Protein AF-A0A382KAV9-F1 (afdb_monomer_lite)

InterPro domains:
  IPR002744 MIP18 family-like [PF01883] (85-155)
  IPR034904 Fe-S cluster assembly domain superfamily [G3DSA:3.30.300.130] (78-156)
  IPR034904 Fe-S cluster assembly domain superfamily [SSF117916] (83-155)
  IPR052339 Iron-Sulfur Protein Maturation MIP18 [PTHR42831] (80-155)

Sequence (156 aa):
MYSDIDEQVIIERDCEATLIPFGNKITLKKGEEGHITQALGGSYTVMIRGNLARVEGKDADAIGKTPQTQPWLEEVEPNGRANEKSVWEAMKTCYDPEIPVNVVDLGLVYSCEISDEDSGGSLVKVKMTLTAPGCGMGDMIATEVKQKIEGIPGVS

Structure (mmCIF, N/CA/C/O backbone):
data_AF-A0A382KAV9-F1
#
_entry.id   AF-A0A382KAV9-F1
#
loop_
_atom_site.group_PDB
_atom_site.id
_atom_site.type_symbol
_atom_site.label_atom_id
_atom_site.label_alt_id
_atom_site.label_comp_id
_atom_site.label_asym_id
_atom_site.label_entity_id
_atom_site.label_seq_id
_atom_site.pdbx_PDB_ins_code
_atom_site.Cartn_x
_atom_site.Cartn_y
_atom_site.Cartn_z
_atom_site.occupancy
_atom_site.B_iso_or_equiv
_atom_site.auth_seq_id
_atom_site.auth_comp_id
_atom_site.auth_asym_id
_atom_site.auth_atom_id
_atom_site.pdbx_PDB_model_num
ATOM 1 N N . MET A 1 1 ? -17.192 -5.201 -7.299 1.00 39.94 1 MET A N 1
ATOM 2 C CA . MET A 1 1 ? -18.400 -4.876 -6.515 1.00 39.94 1 MET A CA 1
ATOM 3 C C . MET A 1 1 ? -17.885 -4.172 -5.277 1.00 39.94 1 MET A C 1
ATOM 5 O O . MET A 1 1 ? -17.287 -4.830 -4.438 1.00 39.94 1 MET A O 1
ATOM 9 N N . TYR A 1 2 ? -17.938 -2.842 -5.258 1.00 47.44 2 TYR A N 1
ATOM 10 C CA . TYR A 1 2 ? -17.529 -2.059 -4.095 1.00 47.44 2 TYR A CA 1
ATOM 11 C C . TYR A 1 2 ? -18.595 -2.271 -3.034 1.00 47.44 2 TYR A C 1
ATOM 13 O O . TYR A 1 2 ? -19.754 -1.936 -3.263 1.00 47.44 2 TYR A O 1
ATOM 21 N N . SER A 1 3 ? -18.238 -2.935 -1.945 1.00 48.16 3 SER A N 1
ATOM 22 C CA . SER A 1 3 ? -19.111 -3.010 -0.789 1.00 48.16 3 SER A CA 1
ATOM 23 C C . SER A 1 3 ? -18.536 -2.018 0.207 1.00 48.16 3 SER A C 1
ATOM 25 O O . SER A 1 3 ? -17.420 -2.222 0.682 1.00 48.16 3 SER A O 1
ATOM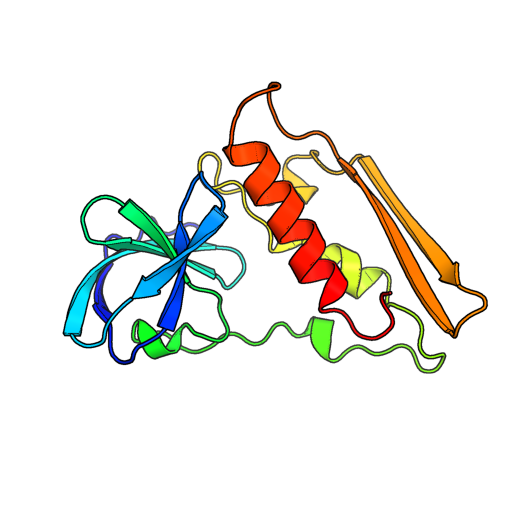 27 N N . ASP A 1 4 ? -19.271 -0.940 0.477 1.00 52.81 4 ASP A N 1
ATOM 28 C CA . ASP A 1 4 ? -19.145 -0.202 1.732 1.00 52.81 4 ASP A CA 1
ATOM 29 C C . ASP A 1 4 ? -19.540 -1.193 2.826 1.00 52.81 4 ASP A C 1
ATOM 31 O O . ASP A 1 4 ? -20.710 -1.401 3.145 1.00 52.81 4 ASP A O 1
ATOM 35 N N . ILE A 1 5 ? -18.553 -1.962 3.261 1.00 61.59 5 ILE A N 1
ATOM 36 C CA . ILE A 1 5 ? -18.685 -2.891 4.363 1.00 61.59 5 ILE A CA 1
ATOM 37 C C . ILE A 1 5 ? -18.463 -2.011 5.585 1.00 61.59 5 ILE A C 1
ATOM 39 O O . ILE A 1 5 ? -17.374 -1.479 5.724 1.00 61.59 5 ILE A O 1
ATOM 43 N N . ASP A 1 6 ? -19.485 -1.808 6.412 1.00 71.38 6 ASP A N 1
ATOM 44 C CA . ASP A 1 6 ? -19.301 -1.401 7.807 1.00 71.38 6 ASP A CA 1
ATOM 45 C C . ASP A 1 6 ? -19.402 -2.680 8.639 1.00 71.38 6 ASP A C 1
ATOM 47 O O . ASP A 1 6 ? -20.481 -3.100 9.061 1.00 71.38 6 ASP A O 1
ATOM 51 N N . GLU A 1 7 ? -18.278 -3.384 8.747 1.00 86.56 7 GLU A N 1
ATOM 52 C CA . GLU A 1 7 ? -18.190 -4.660 9.454 1.00 86.56 7 GLU A CA 1
ATOM 53 C C . GLU A 1 7 ? -17.346 -4.484 10.703 1.00 86.56 7 GLU A C 1
ATOM 55 O O . GLU A 1 7 ? -16.167 -4.130 10.635 1.00 86.56 7 GLU A O 1
ATOM 60 N N . GLN A 1 8 ? -17.960 -4.764 11.850 1.00 91.06 8 GLN A N 1
ATOM 61 C CA . GLN A 1 8 ? -17.254 -4.826 13.119 1.00 91.06 8 GLN A CA 1
ATOM 62 C C . GLN A 1 8 ? -16.189 -5.914 13.077 1.00 91.06 8 GLN A C 1
ATOM 64 O O . GLN A 1 8 ? -16.448 -7.046 12.667 1.00 91.06 8 GLN A O 1
ATOM 69 N N . VAL A 1 9 ? -15.003 -5.571 13.563 1.00 93.19 9 VAL A N 1
ATOM 70 C CA . VAL A 1 9 ? -13.875 -6.485 13.638 1.00 93.19 9 VAL A CA 1
ATOM 71 C C . VAL A 1 9 ? -13.174 -6.372 14.981 1.00 93.19 9 VAL A C 1
ATOM 73 O O . VAL A 1 9 ? -13.027 -5.285 15.541 1.00 93.19 9 VAL A O 1
ATOM 76 N N . ILE A 1 10 ? -12.723 -7.518 15.485 1.00 95.12 10 ILE A N 1
ATOM 77 C CA . ILE A 1 10 ? -11.831 -7.610 16.636 1.00 95.12 10 ILE A CA 1
ATOM 78 C C . ILE A 1 10 ? -10.473 -8.049 16.108 1.00 95.12 10 ILE A C 1
ATOM 80 O O . ILE A 1 10 ? -10.377 -9.047 15.396 1.00 95.12 10 ILE A O 1
ATOM 84 N N . ILE A 1 11 ? -9.423 -7.318 16.465 1.00 96.50 11 ILE A N 1
ATOM 85 C CA . ILE A 1 11 ? -8.061 -7.653 16.058 1.00 96.50 11 ILE A CA 1
ATOM 86 C C . ILE A 1 11 ? -7.647 -8.978 16.719 1.00 96.50 11 ILE A C 1
ATOM 88 O O . ILE A 1 11 ? -7.529 -9.069 17.942 1.00 96.50 11 ILE A O 1
ATOM 92 N N . GLU A 1 12 ? -7.422 -10.029 15.932 1.00 96.00 12 GLU A N 1
ATOM 93 C CA . GLU A 1 12 ? -7.164 -11.387 16.434 1.00 96.00 12 GLU A CA 1
ATOM 94 C C . GLU A 1 12 ? -5.714 -11.599 16.896 1.00 96.00 12 GLU A C 1
ATOM 96 O O . GLU A 1 12 ? -5.441 -12.399 17.805 1.00 96.00 12 GLU A O 1
ATOM 101 N N . ARG A 1 13 ? -4.778 -10.848 16.306 1.00 96.06 13 ARG A N 1
ATOM 102 C CA . ARG A 1 13 ? -3.353 -10.822 16.657 1.00 96.06 13 ARG A CA 1
ATOM 103 C C . ARG A 1 13 ? -2.764 -9.435 16.442 1.00 96.06 13 ARG A C 1
ATOM 105 O O . ARG A 1 13 ? -3.262 -8.676 15.622 1.00 96.06 13 ARG A O 1
ATOM 112 N N . ASP A 1 14 ? -1.662 -9.143 17.126 1.00 96.19 14 ASP A N 1
ATOM 113 C CA . ASP A 1 14 ? -0.898 -7.926 16.858 1.00 96.19 14 ASP A CA 1
ATOM 114 C C . ASP A 1 14 ? -0.488 -7.878 15.373 1.00 96.19 14 ASP A C 1
ATOM 116 O O . ASP A 1 14 ? 0.053 -8.852 14.832 1.00 96.19 14 ASP A O 1
ATOM 120 N N . CYS A 1 15 ? -0.744 -6.749 14.712 1.00 94.50 15 CYS A N 1
ATOM 121 C CA . CYS A 1 15 ? -0.364 -6.536 13.318 1.00 94.50 15 CYS A CA 1
ATOM 122 C C . CYS A 1 15 ? 0.081 -5.093 13.067 1.00 94.50 15 CYS A C 1
ATOM 124 O O . CYS A 1 15 ? -0.319 -4.157 13.767 1.00 94.50 15 CYS A O 1
ATOM 126 N N . GLU A 1 16 ? 0.943 -4.915 12.069 1.00 95.31 16 GLU A N 1
ATOM 127 C CA . GLU A 1 16 ? 1.313 -3.588 11.588 1.00 95.31 16 GLU A CA 1
ATOM 128 C C . GLU A 1 16 ? 0.213 -3.056 10.661 1.00 95.31 16 GLU A C 1
ATOM 130 O O . GLU A 1 16 ? -0.324 -3.787 9.831 1.00 95.31 16 GLU A O 1
ATOM 135 N N . ALA A 1 17 ? -0.110 -1.774 10.795 1.00 94.25 17 ALA A N 1
ATOM 136 C CA . ALA A 1 17 ? -0.999 -1.059 9.896 1.00 94.25 17 ALA A CA 1
ATOM 137 C C . ALA A 1 17 ? -0.412 0.313 9.548 1.00 94.25 17 ALA A C 1
ATOM 139 O O . ALA A 1 17 ? 0.420 0.860 10.274 1.00 94.25 17 ALA A O 1
ATOM 140 N N . THR A 1 18 ? -0.858 0.884 8.436 1.00 92.88 18 THR A N 1
ATOM 141 C CA . THR A 1 18 ? -0.431 2.204 7.960 1.00 92.88 18 THR A CA 1
ATOM 142 C C . THR A 1 18 ? -1.540 3.223 8.207 1.00 92.88 18 THR A C 1
ATOM 144 O O . THR A 1 18 ? -2.654 3.048 7.722 1.00 92.88 18 THR A O 1
ATOM 147 N N . LEU A 1 19 ? -1.267 4.301 8.942 1.00 92.12 19 LEU A N 1
ATOM 148 C CA . LEU A 1 19 ? -2.241 5.373 9.155 1.00 92.12 19 LEU A CA 1
ATOM 149 C C . LEU A 1 19 ? -2.544 6.126 7.856 1.00 92.12 19 LEU A C 1
ATOM 151 O O . LEU A 1 19 ? -1.635 6.555 7.149 1.00 92.12 19 LEU A O 1
ATOM 155 N N . ILE A 1 20 ? -3.825 6.367 7.598 1.00 88.25 20 ILE A N 1
ATOM 156 C CA . ILE A 1 20 ? -4.310 7.216 6.507 1.00 88.25 20 ILE A CA 1
ATOM 157 C C . ILE A 1 20 ? -4.672 8.593 7.098 1.00 88.25 20 ILE A C 1
ATOM 159 O O . ILE A 1 20 ? -5.324 8.634 8.144 1.00 88.25 20 ILE A O 1
ATOM 163 N N . PRO A 1 21 ? -4.278 9.728 6.484 1.00 85.00 21 PRO A N 1
ATOM 164 C CA . PRO A 1 21 ? -3.514 9.880 5.238 1.00 85.00 21 PRO A CA 1
ATOM 165 C C . PRO A 1 21 ? -1.988 9.935 5.434 1.00 85.00 21 PRO A C 1
ATOM 167 O O . PRO A 1 21 ? -1.257 10.099 4.470 1.00 85.00 21 PRO A O 1
ATOM 170 N N . PHE A 1 22 ? -1.488 9.860 6.669 1.00 82.94 22 PHE A N 1
ATOM 171 C CA . PHE A 1 22 ? -0.109 10.260 6.988 1.00 82.94 22 PHE A CA 1
ATOM 172 C C . PHE A 1 22 ? 0.982 9.238 6.629 1.00 82.94 22 PHE A C 1
ATOM 174 O O . PHE A 1 22 ? 2.158 9.580 6.667 1.00 82.94 22 PHE A O 1
ATOM 181 N N . GLY A 1 23 ? 0.635 7.980 6.354 1.00 83.62 23 GLY A N 1
ATOM 182 C CA . GLY A 1 23 ? 1.595 6.922 6.012 1.00 83.62 23 GLY A CA 1
ATOM 183 C C . GLY A 1 23 ? 2.389 6.346 7.196 1.00 83.62 23 GLY A C 1
ATOM 184 O O . GLY A 1 23 ? 3.166 5.409 7.021 1.00 83.62 23 GLY A O 1
ATOM 185 N N . ASN A 1 24 ? 2.200 6.863 8.413 1.00 87.62 24 ASN A N 1
ATOM 186 C CA . ASN A 1 24 ? 2.920 6.398 9.600 1.00 87.62 24 ASN A CA 1
ATOM 187 C C . ASN A 1 24 ? 2.513 4.968 9.981 1.00 87.62 24 ASN A C 1
ATOM 189 O O . ASN A 1 24 ? 1.324 4.647 10.031 1.00 87.62 24 ASN A O 1
ATOM 193 N N . LYS A 1 25 ? 3.493 4.126 10.322 1.00 92.12 25 LYS A N 1
ATOM 194 C CA . LYS A 1 25 ? 3.245 2.766 10.814 1.00 92.12 25 LYS A CA 1
ATOM 195 C C . LYS A 1 25 ? 2.742 2.785 12.254 1.00 92.12 25 LYS A C 1
ATOM 197 O O . LYS A 1 25 ? 3.307 3.464 13.109 1.00 92.12 25 LYS A O 1
ATOM 202 N N . ILE A 1 26 ? 1.698 2.011 12.520 1.00 94.31 26 ILE A N 1
ATOM 203 C CA . ILE A 1 26 ? 1.160 1.757 13.855 1.00 94.31 26 ILE A CA 1
ATOM 204 C C . ILE A 1 26 ? 1.006 0.258 14.083 1.00 94.31 26 ILE A C 1
ATOM 206 O O . ILE A 1 26 ? 0.937 -0.527 13.142 1.00 94.31 26 ILE A O 1
ATOM 210 N N . THR A 1 27 ? 0.914 -0.138 15.348 1.00 96.31 27 THR A N 1
ATOM 211 C CA . THR A 1 27 ? 0.570 -1.510 15.723 1.00 96.31 27 THR A CA 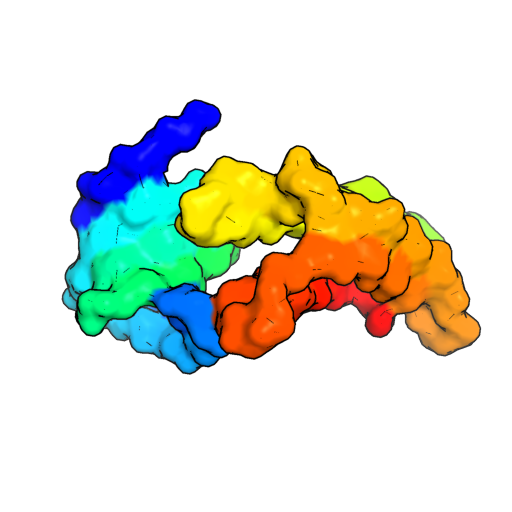1
ATOM 212 C C . THR A 1 27 ? -0.865 -1.553 16.224 1.00 96.31 27 THR A C 1
ATOM 214 O O . THR A 1 27 ? -1.189 -0.902 17.223 1.00 96.31 27 THR A O 1
ATOM 217 N N . LEU A 1 28 ? -1.700 -2.340 15.550 1.00 95.88 28 LEU A N 1
ATOM 218 C CA . LEU A 1 28 ? -3.007 -2.740 16.058 1.00 95.88 28 LEU A CA 1
ATOM 219 C C . LEU A 1 28 ? -2.786 -3.889 17.037 1.00 95.88 28 LEU A C 1
ATOM 221 O O . LEU A 1 28 ? -2.040 -4.823 16.737 1.00 95.88 28 LEU A O 1
ATOM 225 N N . LYS A 1 29 ? -3.355 -3.786 18.236 1.00 96.69 29 LYS A N 1
ATOM 226 C CA . LYS A 1 29 ? -3.168 -4.771 19.301 1.00 96.69 29 LYS A CA 1
ATOM 227 C C . LYS A 1 29 ? -4.279 -5.800 19.277 1.00 96.69 29 LYS A C 1
ATOM 229 O O . LYS A 1 29 ? -5.430 -5.483 19.000 1.00 96.69 29 LYS A O 1
ATOM 234 N N . LYS A 1 30 ? -3.936 -7.038 19.620 1.00 96.69 30 LYS A N 1
ATOM 235 C CA . LYS A 1 30 ? -4.929 -8.088 19.818 1.00 96.69 30 LYS A CA 1
ATOM 236 C C . LYS A 1 30 ? -6.009 -7.645 20.812 1.00 96.69 30 LYS A C 1
ATOM 238 O O . LYS A 1 30 ? -5.695 -7.152 21.895 1.00 96.69 30 LYS A O 1
ATOM 243 N N . GLY A 1 31 ? -7.265 -7.908 20.467 1.00 94.75 31 GLY A N 1
ATOM 244 C CA . GLY A 1 31 ? -8.442 -7.605 21.276 1.00 94.75 31 GLY A CA 1
ATOM 245 C C . GLY A 1 31 ? -8.984 -6.192 21.087 1.00 94.75 31 GLY A C 1
ATOM 246 O O . GLY A 1 31 ? -9.969 -5.847 21.728 1.00 94.75 31 GLY A O 1
ATOM 247 N N . GLU A 1 32 ? -8.368 -5.376 20.233 1.00 95.50 32 GLU A N 1
ATOM 248 C CA . GLU A 1 32 ? -8.938 -4.080 19.887 1.00 95.50 32 GLU A CA 1
ATOM 249 C C . GLU A 1 32 ? -10.131 -4.212 18.956 1.00 95.50 32 GLU A C 1
ATOM 251 O O . GLU A 1 32 ? -10.153 -5.066 18.073 1.00 95.50 32 GLU A O 1
ATOM 256 N N . GLU A 1 33 ? -11.102 -3.329 19.149 1.00 94.88 33 GLU A N 1
ATOM 257 C CA . GLU A 1 33 ? -12.312 -3.263 18.344 1.00 94.88 33 GLU A CA 1
ATOM 258 C C . GLU A 1 33 ? -12.185 -2.147 17.307 1.00 94.88 33 GLU A C 1
ATOM 260 O O . GLU A 1 33 ? -11.703 -1.043 17.589 1.00 94.88 33 GLU A O 1
ATOM 265 N N . GLY A 1 34 ? -12.633 -2.442 16.096 1.00 92.88 34 GLY A N 1
ATOM 266 C CA . GLY A 1 34 ? -12.691 -1.492 15.002 1.00 92.88 34 GLY A CA 1
ATOM 267 C C . GLY A 1 34 ? -13.775 -1.866 14.007 1.00 92.88 34 GLY A C 1
ATOM 268 O O . GLY A 1 34 ? -14.534 -2.815 14.197 1.00 92.88 34 GLY A O 1
ATOM 269 N N . HIS A 1 35 ? -13.831 -1.100 12.931 1.00 93.25 35 HIS A N 1
ATOM 270 C CA . HIS A 1 35 ? -14.748 -1.330 11.826 1.00 93.25 35 HIS A CA 1
ATOM 271 C C . HIS A 1 35 ? -13.947 -1.365 10.536 1.00 93.25 35 HIS A C 1
ATOM 273 O O . HIS A 1 35 ? -13.234 -0.410 10.234 1.00 93.25 35 HIS A O 1
ATOM 279 N N . ILE A 1 36 ? -14.035 -2.451 9.773 1.00 93.00 36 ILE A N 1
ATOM 280 C CA . ILE A 1 36 ? -13.565 -2.435 8.388 1.00 93.00 36 ILE A CA 1
ATOM 281 C C . ILE A 1 36 ? -14.499 -1.484 7.651 1.00 93.00 36 ILE A C 1
ATOM 283 O O . ILE A 1 36 ? -15.706 -1.647 7.767 1.00 93.00 36 ILE A O 1
ATOM 287 N N . THR A 1 37 ? -13.942 -0.499 6.949 1.00 89.88 37 THR A N 1
ATOM 288 C CA . THR A 1 37 ? -14.692 0.484 6.152 1.00 89.88 37 THR A CA 1
ATOM 289 C C . THR A 1 37 ? -14.495 0.277 4.655 1.00 89.88 37 THR A C 1
ATOM 291 O O . THR A 1 37 ? -15.333 0.681 3.854 1.00 89.88 37 THR A O 1
ATOM 294 N N . GLN A 1 38 ? -13.376 -0.335 4.252 1.00 88.56 38 GLN A N 1
ATOM 295 C CA . GLN A 1 38 ? -13.052 -0.611 2.853 1.00 88.56 38 GLN A CA 1
ATOM 296 C C . GLN A 1 38 ? -12.249 -1.911 2.733 1.00 88.56 38 GLN A C 1
ATOM 298 O O . GLN A 1 38 ? -11.419 -2.223 3.587 1.00 88.56 38 GLN A O 1
ATOM 303 N N . ALA A 1 39 ? -12.446 -2.627 1.627 1.00 89.31 39 ALA A N 1
ATOM 304 C CA . ALA A 1 39 ? -11.636 -3.772 1.216 1.00 89.31 39 ALA A CA 1
ATOM 305 C C . ALA A 1 39 ? -11.277 -3.612 -0.272 1.00 89.31 39 ALA A C 1
ATOM 307 O O . ALA A 1 39 ? -12.088 -3.913 -1.150 1.00 89.31 39 ALA A O 1
ATOM 308 N N . LEU A 1 40 ? -10.089 -3.072 -0.557 1.00 85.19 40 L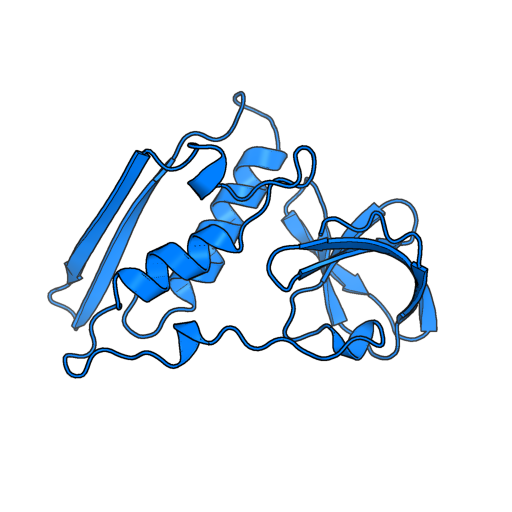EU A N 1
ATOM 309 C CA . LEU A 1 40 ? -9.659 -2.639 -1.892 1.00 85.19 40 LEU A CA 1
ATOM 310 C C . LEU A 1 40 ? -8.243 -3.134 -2.199 1.00 85.19 40 LEU A C 1
ATOM 312 O O . LEU A 1 40 ? -7.342 -3.016 -1.371 1.00 85.19 40 LEU A O 1
ATOM 316 N N . GLY A 1 41 ? -8.029 -3.681 -3.400 1.00 75.38 41 GLY A N 1
ATOM 317 C CA . GLY A 1 41 ? -6.685 -4.058 -3.866 1.00 75.38 41 GLY A CA 1
ATOM 318 C C . GLY A 1 41 ? -5.981 -5.116 -3.019 1.00 75.38 41 GLY A C 1
ATOM 319 O O . GLY A 1 41 ? -4.756 -5.130 -2.957 1.00 75.38 41 GLY A O 1
ATOM 320 N N . GLY A 1 42 ? -6.746 -5.955 -2.319 1.00 83.62 42 GLY A N 1
ATOM 321 C CA . GLY A 1 42 ? -6.209 -6.911 -1.356 1.00 83.62 42 GLY A CA 1
ATOM 322 C C . GLY A 1 42 ? -5.782 -6.284 -0.028 1.00 83.62 42 GLY A C 1
ATOM 323 O O . GLY A 1 42 ? -5.198 -6.983 0.778 1.00 83.62 42 GLY A O 1
ATOM 324 N N . SER A 1 43 ? -6.067 -5.008 0.232 1.00 88.94 43 SER A N 1
ATOM 325 C CA . SER A 1 43 ? -5.858 -4.348 1.527 1.00 88.94 43 SER A CA 1
ATOM 326 C C . SER A 1 43 ? -7.190 -3.970 2.176 1.00 88.94 43 SER A C 1
ATOM 328 O O . SER A 1 43 ? -8.226 -3.908 1.508 1.00 88.94 43 SER A O 1
ATOM 330 N N . TYR A 1 44 ? -7.164 -3.718 3.481 1.00 92.12 44 TYR A N 1
ATOM 331 C CA . TYR A 1 44 ? -8.349 -3.393 4.268 1.00 92.12 44 TYR A CA 1
ATOM 332 C C . TYR A 1 44 ? -8.141 -2.083 5.017 1.00 92.12 44 TYR A C 1
ATOM 334 O O . TYR A 1 44 ? -7.155 -1.933 5.735 1.00 92.12 44 TYR A O 1
ATOM 342 N N . THR A 1 45 ? -9.073 -1.144 4.888 1.00 92.44 45 THR A N 1
ATOM 343 C CA . THR A 1 45 ? -9.099 0.059 5.725 1.00 92.44 45 THR A CA 1
ATOM 344 C C . THR A 1 45 ? -9.941 -0.231 6.958 1.00 92.44 45 THR A C 1
ATOM 346 O O . THR A 1 45 ? -11.104 -0.613 6.839 1.00 92.44 45 THR A O 1
ATOM 349 N N . VAL A 1 46 ? -9.355 -0.048 8.138 1.00 93.94 46 VAL A N 1
ATOM 350 C CA . VAL A 1 46 ? -9.993 -0.257 9.438 1.00 93.94 46 VAL A CA 1
ATOM 351 C C . VAL A 1 46 ? -10.061 1.070 10.184 1.00 93.94 46 VAL A C 1
ATOM 353 O O . VAL A 1 46 ? -9.041 1.717 10.421 1.00 93.94 46 VAL A O 1
ATOM 356 N N . MET A 1 47 ? -11.263 1.477 10.580 1.00 93.88 47 MET A N 1
ATOM 357 C CA . MET A 1 47 ? -11.474 2.559 11.529 1.00 93.88 47 MET A CA 1
ATOM 358 C C . MET A 1 47 ? -11.277 2.034 12.952 1.00 93.88 47 MET A C 1
ATOM 360 O O . MET A 1 47 ? -12.052 1.211 13.436 1.00 93.88 47 MET A O 1
ATOM 364 N N . ILE A 1 48 ? -10.236 2.516 13.628 1.00 92.88 48 ILE A N 1
ATOM 365 C CA . ILE A 1 48 ? -9.836 2.061 14.961 1.00 92.88 48 ILE A CA 1
ATOM 366 C C . ILE A 1 48 ? -9.275 3.230 15.769 1.00 92.88 48 ILE A C 1
ATOM 368 O O . ILE A 1 48 ? -8.477 4.031 15.278 1.00 92.88 48 ILE A O 1
ATOM 372 N N . ARG A 1 49 ? -9.724 3.374 17.023 1.00 91.38 49 ARG A N 1
ATOM 373 C CA . ARG A 1 49 ? -9.371 4.513 17.900 1.00 91.38 49 ARG A CA 1
ATOM 374 C C . ARG A 1 49 ? -9.609 5.892 17.247 1.00 91.38 49 ARG A C 1
ATOM 376 O O . ARG A 1 49 ? -8.843 6.824 17.477 1.00 91.38 49 ARG A O 1
ATOM 383 N N . GLY A 1 50 ? -10.626 6.010 16.390 1.00 89.31 50 GLY A N 1
ATOM 384 C CA . GLY A 1 50 ? -10.928 7.241 15.646 1.00 89.31 50 GLY A CA 1
ATOM 385 C C . GLY A 1 50 ? -9.974 7.562 14.487 1.00 89.31 50 GLY A C 1
ATOM 386 O O . GLY A 1 50 ? -10.071 8.644 13.920 1.00 89.31 50 GLY A O 1
ATOM 387 N N . ASN A 1 51 ? -9.071 6.648 14.124 1.00 91.19 51 ASN A N 1
ATOM 388 C CA . ASN A 1 51 ? -8.168 6.790 12.985 1.00 91.19 51 ASN A CA 1
ATOM 389 C C . ASN A 1 51 ? -8.498 5.758 11.907 1.00 91.19 51 ASN A C 1
ATOM 391 O O . ASN A 1 51 ? -8.957 4.661 12.219 1.00 91.19 51 ASN A O 1
ATOM 395 N N . LEU A 1 52 ? -8.209 6.089 10.650 1.00 92.94 52 LEU A N 1
ATOM 396 C CA . LEU A 1 52 ? -8.199 5.119 9.559 1.00 92.94 52 LEU A CA 1
ATOM 397 C C . LEU A 1 52 ? -6.811 4.484 9.470 1.00 92.94 52 LEU A C 1
ATOM 399 O O . LEU A 1 52 ? -5.800 5.180 9.351 1.00 92.94 52 LEU A O 1
ATOM 403 N N . ALA A 1 53 ? -6.766 3.160 9.529 1.00 94.12 53 ALA A N 1
ATOM 404 C CA . ALA A 1 53 ? -5.550 2.373 9.444 1.00 94.12 53 ALA A CA 1
ATOM 405 C C . ALA A 1 53 ? -5.695 1.319 8.346 1.00 94.12 53 ALA A C 1
ATOM 407 O O . ALA A 1 53 ? -6.641 0.536 8.354 1.00 94.12 53 ALA A O 1
ATOM 408 N N . ARG A 1 54 ? -4.758 1.284 7.401 1.00 93.00 54 ARG A N 1
ATOM 409 C CA . ARG A 1 54 ? -4.706 0.261 6.359 1.00 93.00 54 ARG A CA 1
ATOM 410 C C . ARG A 1 54 ? -3.941 -0.965 6.839 1.00 93.00 54 ARG A C 1
ATOM 412 O O . ARG A 1 54 ? -2.774 -0.854 7.212 1.00 93.00 54 ARG A O 1
ATOM 419 N N . VAL A 1 55 ? -4.587 -2.121 6.771 1.00 93.75 55 VAL A N 1
ATOM 420 C CA . VAL A 1 55 ? -4.011 -3.452 6.980 1.00 93.75 55 VAL A CA 1
ATOM 421 C C . VAL A 1 55 ? -3.731 -4.076 5.613 1.00 93.75 55 VAL A C 1
ATOM 423 O O . VAL A 1 55 ? -4.602 -4.114 4.741 1.00 93.75 55 VAL A O 1
ATOM 426 N N . GLU A 1 56 ? -2.503 -4.543 5.405 1.00 91.25 56 GLU A N 1
ATOM 427 C CA . GLU A 1 56 ? -2.097 -5.184 4.150 1.00 91.25 56 GLU A CA 1
ATOM 428 C C . GLU A 1 56 ? -2.703 -6.592 4.023 1.00 91.25 56 GLU A C 1
ATOM 430 O O . GLU A 1 56 ? -2.944 -7.274 5.016 1.00 91.25 56 GLU A O 1
ATOM 435 N N . GLY A 1 57 ? -2.905 -7.069 2.792 1.00 89.31 57 GLY A N 1
ATOM 436 C CA . GLY A 1 57 ? -3.566 -8.356 2.528 1.00 89.31 57 GLY A CA 1
ATOM 437 C C . GLY A 1 57 ? -2.907 -9.574 3.145 1.00 89.31 57 GLY A C 1
ATOM 438 O O . GLY A 1 57 ? -3.597 -10.506 3.545 1.00 89.31 57 GLY A O 1
ATOM 439 N N . LYS A 1 58 ? -1.581 -9.551 3.280 1.00 88.75 58 LYS A N 1
ATOM 440 C CA . LYS A 1 58 ? -0.819 -10.605 3.962 1.00 88.75 58 LYS A CA 1
ATOM 441 C C . LYS A 1 58 ? -1.139 -10.707 5.460 1.00 88.75 58 LYS A C 1
ATOM 443 O O . LYS A 1 58 ? -0.918 -11.758 6.043 1.00 88.75 58 LYS A O 1
ATOM 448 N N . ASP A 1 59 ? -1.649 -9.627 6.053 1.00 92.25 59 ASP A N 1
ATOM 449 C CA . ASP A 1 59 ? -2.003 -9.510 7.469 1.00 92.25 59 ASP A CA 1
ATOM 450 C C . ASP A 1 59 ? -3.524 -9.540 7.694 1.00 92.25 59 ASP A C 1
ATOM 452 O O . ASP A 1 59 ? -4.005 -9.228 8.782 1.00 92.25 59 ASP A O 1
ATOM 456 N N . ALA A 1 60 ? -4.305 -9.925 6.679 1.00 91.69 60 ALA A N 1
ATOM 457 C CA . ALA A 1 60 ? -5.764 -9.940 6.756 1.00 91.69 60 ALA A CA 1
ATOM 458 C C . ALA A 1 60 ? -6.310 -10.930 7.802 1.00 91.69 60 ALA A C 1
ATOM 460 O O . ALA A 1 60 ? -7.405 -10.736 8.327 1.00 91.69 60 ALA A O 1
ATOM 461 N N . ASP A 1 61 ? -5.543 -11.959 8.164 1.00 93.00 61 ASP A N 1
ATOM 462 C CA . ASP A 1 61 ? -5.892 -12.863 9.263 1.00 93.00 61 ASP A CA 1
ATOM 463 C C . ASP A 1 61 ? -5.974 -12.132 10.610 1.00 93.00 61 ASP A C 1
ATOM 465 O O . ASP A 1 61 ? -6.775 -12.509 11.460 1.00 93.00 61 ASP A O 1
ATOM 469 N N . ALA A 1 62 ? -5.232 -11.033 10.795 1.00 94.62 62 ALA A N 1
ATOM 470 C CA . ALA A 1 62 ? -5.312 -10.225 12.010 1.00 94.62 62 ALA A CA 1
ATOM 471 C C . ALA A 1 62 ? -6.673 -9.541 12.201 1.00 94.62 62 ALA A C 1
ATOM 473 O O . ALA A 1 62 ? -6.990 -9.128 13.311 1.00 94.62 62 ALA A O 1
ATOM 474 N N . ILE A 1 63 ? -7.475 -9.441 11.142 1.00 93.31 63 ILE A N 1
ATOM 475 C CA . ILE A 1 63 ? -8.816 -8.846 11.134 1.00 93.31 63 ILE A CA 1
ATOM 476 C C . ILE A 1 63 ? -9.893 -9.885 10.771 1.00 93.31 63 ILE A C 1
ATOM 478 O O . ILE A 1 63 ? -10.956 -9.532 10.265 1.00 93.31 63 ILE A O 1
ATOM 482 N N . GLY A 1 64 ? -9.615 -11.180 10.967 1.00 89.50 64 GLY A N 1
ATOM 483 C CA . GLY A 1 64 ? -10.576 -12.259 10.706 1.00 89.50 64 GLY A CA 1
ATOM 484 C C . GLY A 1 64 ? -10.887 -12.486 9.219 1.00 89.50 64 GLY A C 1
ATOM 485 O O . GLY A 1 64 ? -11.894 -13.108 8.874 1.00 89.50 64 GLY A O 1
ATOM 486 N N . LYS A 1 65 ? -10.048 -11.974 8.312 1.00 91.38 65 LYS A N 1
ATOM 487 C CA . LYS A 1 65 ? -10.174 -12.158 6.862 1.00 91.38 65 LYS A CA 1
ATOM 488 C C . LYS A 1 65 ? -9.151 -13.166 6.353 1.00 91.38 65 LYS A C 1
ATOM 490 O O . LYS A 1 65 ? -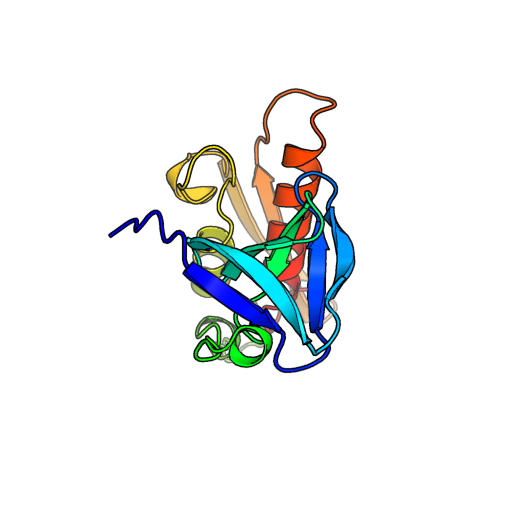8.168 -13.487 7.009 1.00 91.38 65 LYS A O 1
ATOM 495 N N . THR A 1 66 ? -9.379 -13.690 5.154 1.00 87.50 66 THR A N 1
ATOM 496 C CA . THR A 1 66 ? -8.408 -14.583 4.516 1.00 87.50 66 THR A CA 1
ATOM 497 C C . THR A 1 66 ? -7.233 -13.762 3.984 1.00 87.50 66 THR A C 1
ATOM 499 O O . THR A 1 66 ? -7.477 -12.833 3.204 1.00 87.50 66 THR A O 1
ATOM 502 N N . PRO A 1 67 ? -5.980 -14.091 4.356 1.00 84.88 67 PRO A N 1
ATOM 503 C CA . PRO A 1 67 ? -4.809 -13.465 3.769 1.00 84.88 67 PRO A CA 1
ATOM 504 C C . PRO A 1 67 ? -4.840 -13.559 2.249 1.00 84.88 67 PRO A C 1
ATOM 506 O O . PRO A 1 67 ? -5.054 -14.635 1.689 1.00 84.88 67 PRO A O 1
ATOM 509 N N . GLN A 1 68 ? -4.630 -12.429 1.586 1.00 75.94 68 GLN A N 1
ATOM 510 C CA . GLN A 1 68 ? -4.447 -12.395 0.143 1.00 75.94 68 GLN A CA 1
ATOM 511 C C . GLN A 1 68 ? -2.962 -12.257 -0.153 1.00 75.94 68 GLN A C 1
ATOM 513 O O . GLN A 1 68 ? -2.327 -11.267 0.216 1.00 75.94 68 GLN A O 1
ATOM 518 N N . THR A 1 69 ? -2.407 -13.269 -0.812 1.00 69.69 69 THR A N 1
ATOM 519 C CA . THR A 1 69 ? -1.088 -13.180 -1.427 1.00 69.69 69 THR A CA 1
ATOM 520 C C . THR A 1 69 ? -1.228 -12.536 -2.798 1.00 69.69 69 THR A C 1
ATOM 522 O O . THR A 1 69 ? -2.216 -12.727 -3.506 1.00 69.69 69 THR A O 1
ATOM 525 N N . GLN A 1 70 ? -0.249 -11.713 -3.146 1.00 69.50 70 GLN A N 1
ATOM 526 C CA . GLN A 1 70 ? -0.213 -10.996 -4.409 1.00 69.50 70 GLN A CA 1
ATOM 527 C C . GLN A 1 70 ? 0.448 -11.897 -5.467 1.00 69.50 70 GLN A C 1
ATOM 529 O O . GLN A 1 70 ? 1.656 -12.114 -5.380 1.00 69.50 70 GLN A O 1
ATOM 534 N N . PRO A 1 71 ? -0.294 -12.446 -6.447 1.00 63.34 71 PRO A N 1
ATOM 535 C CA . PRO A 1 71 ? 0.234 -13.451 -7.376 1.00 63.34 71 PRO A CA 1
ATOM 536 C C . PRO A 1 71 ? 1.396 -12.949 -8.249 1.00 63.34 71 PRO A C 1
ATOM 538 O O . PRO A 1 71 ? 2.242 -13.735 -8.660 1.00 63.34 71 PRO A O 1
ATOM 541 N N . TRP A 1 72 ? 1.496 -11.638 -8.488 1.00 69.06 72 TRP A N 1
ATOM 542 C CA . TRP A 1 72 ? 2.595 -11.038 -9.256 1.00 69.06 72 TRP A CA 1
ATOM 543 C C . TRP A 1 72 ? 3.947 -11.029 -8.526 1.00 69.06 72 TRP A C 1
ATOM 545 O O . TRP A 1 72 ? 4.966 -10.752 -9.154 1.00 69.06 72 TRP A O 1
ATOM 555 N N . LEU A 1 73 ? 3.981 -11.346 -7.226 1.00 65.12 73 LEU A N 1
ATOM 556 C CA . LEU A 1 73 ? 5.228 -11.515 -6.470 1.00 65.12 73 LEU A CA 1
ATOM 557 C C . LEU A 1 73 ? 5.917 -12.861 -6.751 1.00 65.12 73 LEU A C 1
ATOM 559 O O . LEU A 1 73 ? 7.065 -13.047 -6.358 1.00 65.12 73 LEU A O 1
ATOM 563 N N . GLU A 1 74 ? 5.236 -13.797 -7.418 1.00 64.81 74 GLU A N 1
ATOM 564 C CA . GLU A 1 74 ? 5.774 -15.124 -7.755 1.00 64.81 74 GLU A CA 1
ATOM 565 C C . GLU A 1 74 ? 6.187 -15.240 -9.236 1.00 64.81 74 GLU A C 1
ATOM 567 O O . GLU A 1 74 ? 6.928 -16.152 -9.606 1.00 64.81 74 GLU A O 1
ATOM 572 N N . GLU A 1 75 ? 5.752 -14.304 -10.090 1.00 66.94 75 GLU A N 1
ATOM 573 C CA . GLU A 1 75 ? 6.128 -14.240 -11.508 1.00 66.94 75 GLU A CA 1
ATOM 574 C C . GLU A 1 75 ? 7.527 -13.609 -11.658 1.00 66.94 75 GLU A C 1
ATOM 576 O O . GLU A 1 75 ? 7.672 -12.394 -11.794 1.00 66.94 75 GLU A O 1
ATOM 581 N N . VAL A 1 76 ? 8.568 -14.449 -11.621 1.00 65.50 76 VAL A N 1
ATOM 582 C CA . VAL A 1 76 ? 9.963 -14.047 -11.874 1.00 65.50 76 VAL A CA 1
ATOM 583 C C . VAL A 1 76 ? 10.322 -14.329 -13.329 1.00 65.50 76 VAL A C 1
ATOM 585 O O . VAL A 1 76 ? 10.196 -15.467 -13.790 1.00 65.50 76 VAL A O 1
ATOM 588 N N . GLU A 1 77 ? 10.817 -13.324 -14.053 1.00 69.25 77 GLU A N 1
ATOM 589 C CA . GLU A 1 77 ? 11.362 -13.576 -15.385 1.00 69.25 77 GLU A CA 1
ATOM 590 C C . GLU A 1 77 ? 12.628 -14.450 -15.290 1.00 69.25 77 GLU A C 1
ATOM 592 O O . GLU A 1 77 ? 13.479 -14.220 -14.423 1.00 69.25 77 GLU A O 1
ATOM 597 N N . PRO A 1 78 ? 12.833 -15.421 -16.202 1.00 64.94 78 PRO A N 1
ATOM 598 C CA . PRO A 1 78 ? 13.975 -16.345 -16.152 1.00 64.94 78 PRO A CA 1
ATOM 599 C C . PRO A 1 78 ? 15.347 -15.656 -16.190 1.00 64.94 78 PRO A C 1
ATOM 601 O O . PRO A 1 78 ? 16.362 -16.251 -15.837 1.00 64.94 78 PRO A O 1
ATOM 604 N N . ASN A 1 79 ? 15.382 -14.413 -16.665 1.00 71.00 79 ASN A N 1
ATOM 605 C CA . ASN A 1 79 ? 16.571 -13.577 -16.792 1.00 71.00 79 ASN A CA 1
ATOM 606 C C . ASN A 1 79 ? 16.851 -12.721 -15.539 1.00 71.00 79 ASN A C 1
ATOM 608 O O . ASN A 1 79 ? 17.765 -11.899 -15.577 1.00 71.00 79 ASN A O 1
ATOM 612 N N . GLY A 1 80 ? 16.083 -12.900 -14.456 1.00 70.50 80 GLY A N 1
ATOM 613 C CA . GLY A 1 80 ? 16.233 -12.157 -13.202 1.00 70.50 80 GLY A CA 1
ATOM 614 C C . GLY A 1 80 ? 15.755 -10.704 -13.265 1.00 70.50 80 GLY A C 1
ATOM 615 O O . GLY A 1 80 ? 16.065 -9.934 -12.359 1.00 70.50 80 GLY A O 1
ATOM 616 N N . ARG A 1 81 ? 15.034 -10.321 -14.325 1.00 78.44 81 ARG A N 1
ATOM 617 C CA . ARG A 1 81 ? 14.476 -8.975 -14.499 1.00 78.44 81 ARG A CA 1
ATOM 618 C C . ARG A 1 81 ? 13.099 -8.860 -13.862 1.00 78.44 81 ARG A C 1
ATOM 620 O O . ARG A 1 81 ? 12.378 -9.849 -13.728 1.00 78.44 81 ARG A O 1
ATOM 627 N N . ALA A 1 82 ? 12.720 -7.630 -13.540 1.00 82.50 82 ALA A N 1
ATOM 628 C CA . ALA A 1 82 ? 11.354 -7.333 -13.145 1.00 82.50 82 ALA A CA 1
ATOM 629 C C . ALA A 1 82 ? 10.398 -7.593 -14.317 1.00 82.50 82 ALA A C 1
ATOM 631 O O . ALA A 1 82 ? 10.599 -7.097 -15.429 1.00 82.50 82 ALA A O 1
ATOM 632 N N . ASN A 1 83 ? 9.337 -8.358 -14.067 1.00 85.75 83 ASN A N 1
ATOM 633 C CA . ASN A 1 83 ? 8.278 -8.548 -15.047 1.00 85.75 83 ASN A CA 1
ATOM 634 C C . ASN A 1 83 ? 7.427 -7.266 -15.136 1.00 85.75 83 ASN A C 1
ATOM 636 O O . ASN A 1 83 ? 6.843 -6.823 -14.145 1.00 85.75 83 ASN A O 1
ATOM 640 N N . GLU A 1 84 ? 7.324 -6.677 -16.330 1.00 86.12 84 GLU A N 1
ATOM 641 C CA . GLU A 1 84 ? 6.565 -5.438 -16.542 1.00 86.12 84 GLU A CA 1
ATOM 642 C C . GLU A 1 84 ? 5.086 -5.576 -16.156 1.00 86.12 84 GLU A C 1
ATOM 644 O O . GLU A 1 84 ? 4.519 -4.694 -15.510 1.00 86.12 84 GLU A O 1
ATOM 649 N N . LYS A 1 85 ? 4.459 -6.704 -16.495 1.00 86.75 85 LYS A N 1
ATOM 650 C CA . LYS A 1 85 ? 3.073 -6.991 -16.121 1.00 86.75 85 LYS A CA 1
ATOM 651 C C . LYS A 1 85 ? 2.930 -7.036 -14.599 1.00 86.75 85 LYS A C 1
ATOM 653 O O . LYS A 1 85 ? 1.976 -6.461 -14.085 1.00 86.75 85 LYS A O 1
ATOM 658 N N . SER A 1 86 ? 3.885 -7.630 -13.881 1.00 87.19 86 SER A N 1
ATOM 659 C CA . SER A 1 86 ? 3.889 -7.631 -12.412 1.00 87.19 86 SER A CA 1
ATOM 660 C C . SER A 1 86 ? 3.952 -6.220 -11.829 1.00 87.19 86 SER A C 1
ATOM 662 O O . SER A 1 86 ? 3.234 -5.923 -10.877 1.00 87.19 86 SER A O 1
ATOM 664 N N . VAL A 1 87 ? 4.748 -5.327 -12.428 1.00 88.81 87 VAL A N 1
ATOM 665 C CA . VAL A 1 87 ? 4.837 -3.915 -12.018 1.00 88.81 87 VAL A CA 1
ATOM 666 C C . VAL A 1 87 ? 3.496 -3.201 -12.202 1.00 88.81 87 VAL A C 1
ATOM 668 O O . VAL A 1 87 ? 3.018 -2.531 -11.284 1.00 88.81 87 VAL A O 1
ATOM 671 N N . TRP A 1 88 ? 2.839 -3.380 -13.350 1.00 89.88 88 TRP A N 1
ATOM 672 C CA . TRP A 1 88 ? 1.519 -2.792 -13.597 1.00 89.88 88 TRP A CA 1
ATOM 673 C C . TRP A 1 88 ? 0.429 -3.351 -12.681 1.00 89.88 88 TRP A C 1
ATOM 675 O O . TRP A 1 88 ? -0.378 -2.580 -12.158 1.00 89.88 88 TRP A O 1
ATOM 685 N N . GLU A 1 89 ? 0.396 -4.665 -12.459 1.00 88.69 89 GLU A N 1
ATOM 686 C CA . GLU A 1 89 ? -0.581 -5.290 -11.562 1.00 88.69 89 GLU A CA 1
ATOM 687 C C . GLU A 1 89 ? -0.366 -4.853 -10.106 1.00 88.69 89 GLU A C 1
ATOM 689 O O . GLU A 1 89 ? -1.337 -4.532 -9.419 1.00 88.69 89 GLU A O 1
ATOM 694 N N . ALA A 1 90 ? 0.888 -4.709 -9.662 1.00 88.94 90 ALA A N 1
ATOM 695 C CA . ALA A 1 90 ? 1.196 -4.139 -8.354 1.00 88.94 90 ALA A CA 1
ATOM 696 C C . ALA A 1 90 ? 0.644 -2.712 -8.214 1.00 88.94 90 ALA A C 1
ATOM 698 O O . ALA A 1 90 ? -0.044 -2.419 -7.234 1.00 88.94 90 ALA A O 1
ATOM 699 N N . MET A 1 91 ? 0.858 -1.842 -9.209 1.00 90.44 91 MET A N 1
ATOM 700 C CA . MET A 1 91 ? 0.318 -0.475 -9.193 1.00 90.44 91 MET A CA 1
ATOM 701 C C . MET A 1 91 ? -1.215 -0.440 -9.174 1.00 90.44 91 MET A C 1
ATOM 703 O O . MET A 1 91 ? -1.792 0.392 -8.477 1.00 90.44 91 MET A O 1
ATOM 707 N N . LYS A 1 92 ? -1.900 -1.363 -9.861 1.00 89.25 92 LYS A N 1
ATOM 708 C CA . LYS A 1 92 ? -3.374 -1.475 -9.822 1.00 89.25 92 LYS A CA 1
ATOM 709 C C . LYS A 1 92 ? -3.927 -1.864 -8.451 1.00 89.25 92 LYS A C 1
ATOM 711 O O . LYS A 1 92 ? -5.132 -1.763 -8.224 1.00 89.25 92 LYS A O 1
ATOM 716 N N . THR A 1 93 ? -3.076 -2.306 -7.529 1.00 87.38 93 THR A N 1
ATOM 717 C CA . THR A 1 93 ? -3.489 -2.547 -6.143 1.00 87.38 93 THR A CA 1
ATOM 718 C C . THR A 1 93 ? -3.364 -1.339 -5.235 1.00 87.38 93 THR A C 1
ATOM 720 O O . THR A 1 93 ? -3.808 -1.414 -4.092 1.00 87.38 93 THR A O 1
ATOM 723 N N . CYS A 1 94 ? -2.758 -0.247 -5.699 1.00 88.19 94 CYS A N 1
ATOM 724 C CA . CYS A 1 94 ? -2.743 1.016 -4.977 1.00 88.19 94 CYS A CA 1
ATOM 725 C C . CYS A 1 94 ? -4.036 1.760 -5.302 1.00 88.19 94 CYS A C 1
ATOM 727 O O . CYS A 1 94 ? -4.266 2.135 -6.453 1.00 88.19 94 CYS A O 1
ATOM 729 N N . TYR A 1 95 ? -4.882 1.943 -4.294 1.00 85.62 95 TYR A N 1
ATOM 730 C CA . TYR A 1 95 ? -6.150 2.662 -4.412 1.00 85.62 95 TYR A CA 1
ATOM 731 C C . TYR A 1 95 ? -6.027 4.030 -3.774 1.00 85.62 95 TYR A C 1
ATOM 733 O O . TYR A 1 95 ? -5.223 4.205 -2.863 1.00 85.62 95 TYR A O 1
ATOM 741 N N . ASP A 1 96 ? -6.835 4.974 -4.243 1.00 84.56 96 ASP A N 1
ATOM 742 C CA . ASP A 1 96 ? -7.062 6.224 -3.535 1.00 84.56 96 ASP A CA 1
ATOM 743 C C . ASP A 1 96 ? -8.157 6.002 -2.456 1.00 84.56 96 ASP A C 1
ATOM 745 O O . ASP A 1 96 ? -9.243 5.494 -2.744 1.00 84.56 96 ASP A O 1
ATOM 749 N N . PRO A 1 97 ? -7.867 6.263 -1.171 1.00 75.00 97 PRO A N 1
ATOM 750 C CA . PRO A 1 97 ? -8.850 6.131 -0.095 1.00 75.00 97 PRO A CA 1
ATOM 751 C C . PRO A 1 97 ? -10.042 7.088 -0.151 1.00 75.00 97 PRO A C 1
ATOM 753 O O . PRO A 1 97 ? -11.072 6.759 0.438 1.00 75.00 97 PRO A O 1
ATOM 756 N N . GLU A 1 98 ? -9.929 8.243 -0.815 1.00 79.69 98 GLU A N 1
ATOM 757 C CA . GLU A 1 98 ? -11.051 9.170 -1.014 1.00 79.69 98 GLU A CA 1
ATOM 758 C C . GLU A 1 98 ? -11.884 8.778 -2.238 1.00 79.69 98 GLU A C 1
ATOM 760 O O . GLU A 1 98 ? -13.114 8.854 -2.213 1.00 79.69 98 GLU A O 1
ATOM 765 N N . ILE A 1 99 ? -11.221 8.330 -3.305 1.00 80.31 99 ILE A N 1
ATOM 766 C CA . ILE A 1 99 ? -11.857 7.885 -4.543 1.00 80.31 99 ILE A CA 1
ATOM 767 C C . ILE A 1 99 ? -11.510 6.409 -4.742 1.00 80.31 99 ILE A C 1
ATOM 769 O O . ILE A 1 99 ? -10.391 6.142 -5.158 1.00 80.31 99 ILE A O 1
ATOM 773 N N . PRO A 1 100 ? -12.430 5.445 -4.526 1.00 76.44 100 PRO A N 1
ATOM 774 C CA . PRO A 1 100 ? -12.141 4.003 -4.480 1.00 76.44 100 PRO A CA 1
ATOM 775 C C . PRO A 1 100 ? -11.813 3.389 -5.859 1.00 76.44 100 PRO A C 1
ATOM 777 O O . PRO A 1 100 ? -12.388 2.398 -6.301 1.00 76.44 100 PRO A O 1
ATOM 780 N N . VAL A 1 101 ? -10.863 3.971 -6.572 1.00 84.81 101 VAL A N 1
ATOM 781 C CA . VAL A 1 101 ? -10.355 3.597 -7.884 1.00 84.81 101 VAL A CA 1
ATOM 782 C C . VAL A 1 101 ? -8.834 3.522 -7.755 1.00 84.81 101 VAL A C 1
ATOM 784 O O . VAL A 1 101 ? -8.225 4.238 -6.958 1.00 84.81 101 VAL A O 1
ATOM 787 N N . ASN A 1 102 ? -8.209 2.602 -8.485 1.00 88.44 102 ASN A N 1
ATOM 788 C CA . ASN A 1 102 ? -6.760 2.446 -8.418 1.00 88.44 102 ASN A CA 1
ATOM 789 C C . ASN A 1 102 ? -6.027 3.569 -9.160 1.00 88.44 102 ASN A C 1
ATOM 791 O O . ASN A 1 102 ? -6.568 4.178 -10.081 1.00 88.44 102 ASN A O 1
ATOM 795 N N . VAL A 1 103 ? -4.774 3.820 -8.780 1.00 88.75 103 VAL A N 1
ATOM 796 C CA . VAL A 1 103 ? -3.956 4.918 -9.328 1.00 88.75 103 VAL A CA 1
ATOM 797 C C . VAL A 1 103 ? -3.731 4.820 -10.841 1.00 88.75 103 VAL A C 1
ATOM 799 O O . VAL A 1 103 ? -3.523 5.843 -11.497 1.00 88.75 103 VAL A O 1
ATOM 802 N N . VAL A 1 104 ? -3.776 3.608 -11.403 1.00 89.75 104 VAL A N 1
ATOM 803 C CA . VAL A 1 104 ? -3.626 3.369 -12.845 1.00 89.75 104 VAL A CA 1
ATOM 804 C C . VAL A 1 104 ? -4.907 3.770 -13.575 1.00 89.75 104 VAL A C 1
ATOM 806 O O . VAL A 1 104 ? -4.854 4.586 -14.492 1.00 89.75 104 VAL A O 1
ATOM 809 N N . ASP A 1 105 ? -6.058 3.274 -13.126 1.00 88.81 105 ASP A N 1
ATOM 810 C CA . ASP A 1 105 ? -7.367 3.548 -13.727 1.00 88.81 105 ASP A CA 1
ATOM 811 C C . ASP A 1 105 ? -7.836 4.992 -13.485 1.00 88.81 105 ASP A C 1
ATOM 813 O O . ASP A 1 105 ? -8.560 5.554 -14.306 1.00 88.81 105 ASP A O 1
ATOM 817 N N . LEU A 1 106 ? -7.381 5.631 -12.401 1.00 86.75 106 LEU A N 1
ATOM 818 C CA . LEU A 1 106 ? -7.544 7.072 -12.178 1.00 86.75 106 LEU A CA 1
ATOM 819 C C . LEU A 1 106 ? -6.733 7.926 -13.164 1.00 86.75 106 LEU A C 1
ATOM 821 O O . LEU A 1 106 ? -6.950 9.135 -13.243 1.00 86.75 106 LEU A O 1
ATOM 825 N N . GLY A 1 107 ? -5.790 7.332 -13.902 1.00 86.31 107 GLY A N 1
ATOM 826 C CA . GLY A 1 107 ? -4.912 8.053 -14.820 1.00 86.31 107 GLY A CA 1
ATOM 827 C C . GLY A 1 107 ? -3.836 8.882 -14.117 1.00 86.31 107 GLY A C 1
ATOM 828 O O . GLY A 1 107 ? -3.317 9.831 -14.706 1.00 86.31 107 GLY A O 1
ATOM 829 N N . LEU A 1 108 ? -3.491 8.550 -12.867 1.00 86.56 108 LEU A N 1
ATOM 830 C CA . LEU A 1 108 ? -2.430 9.238 -12.124 1.00 86.56 108 LEU A CA 1
ATOM 831 C C . LEU A 1 108 ? -1.038 8.813 -12.604 1.00 86.56 108 LEU A C 1
ATOM 833 O O . LEU A 1 108 ? -0.087 9.581 -12.468 1.00 86.56 108 LEU A O 1
ATOM 837 N N . VAL A 1 109 ? -0.910 7.614 -13.179 1.00 90.19 109 VAL A N 1
ATOM 838 C CA . VAL A 1 109 ? 0.335 7.081 -13.753 1.00 90.19 109 VAL A CA 1
ATOM 839 C C . VAL A 1 109 ? 0.468 7.510 -15.219 1.00 90.19 109 VAL A C 1
ATOM 841 O O . VAL A 1 109 ? -0.352 7.141 -16.053 1.00 90.19 109 VAL A O 1
ATOM 844 N N . TYR A 1 110 ? 1.522 8.260 -15.550 1.00 87.56 110 TYR A N 1
ATOM 845 C CA . TYR A 1 110 ? 1.810 8.719 -16.917 1.00 87.56 110 TYR A CA 1
ATOM 846 C C . TYR A 1 110 ? 2.763 7.810 -17.682 1.00 87.56 110 TYR A C 1
ATOM 848 O O . TYR A 1 110 ? 2.607 7.632 -18.888 1.00 87.56 110 TYR A O 1
ATOM 856 N N . SER A 1 111 ? 3.785 7.285 -17.009 1.00 88.12 111 SER A N 1
ATOM 857 C CA . SER A 1 111 ? 4.732 6.354 -17.616 1.00 88.12 111 SER A CA 1
ATOM 858 C C . SER A 1 111 ? 5.318 5.415 -16.572 1.00 88.12 111 SER A C 1
ATOM 860 O O . SER A 1 111 ? 5.473 5.777 -15.404 1.00 88.12 111 SER A O 1
ATOM 862 N N . CYS A 1 112 ? 5.643 4.209 -17.022 1.00 89.81 112 CYS A N 1
ATOM 863 C CA . CYS A 1 112 ? 6.410 3.219 -16.288 1.00 89.81 112 CYS A CA 1
ATOM 864 C C . CYS A 1 112 ? 7.520 2.741 -17.226 1.00 89.81 112 CYS A C 1
ATOM 866 O O . CYS A 1 112 ? 7.236 2.160 -18.270 1.00 89.81 112 CYS A O 1
ATOM 868 N N . GLU A 1 113 ? 8.767 3.048 -16.890 1.00 89.94 113 GLU A N 1
ATOM 869 C CA . GLU A 1 113 ? 9.947 2.666 -17.663 1.00 89.94 113 GLU A CA 1
ATOM 870 C C . GLU A 1 113 ? 10.766 1.674 -16.843 1.00 89.94 113 GLU A C 1
ATOM 872 O O . GLU A 1 113 ? 11.142 1.970 -15.709 1.00 89.94 113 GLU A O 1
ATOM 877 N N . ILE A 1 114 ? 11.043 0.506 -17.417 1.00 88.06 114 ILE A N 1
ATOM 878 C CA . ILE A 1 114 ? 11.865 -0.528 -16.788 1.00 88.06 114 ILE A CA 1
ATOM 879 C C . ILE A 1 114 ? 13.179 -0.599 -17.554 1.00 88.06 114 ILE A C 1
ATOM 881 O O . ILE A 1 114 ? 13.192 -0.842 -18.761 1.00 88.06 114 ILE A O 1
ATOM 885 N N . SER A 1 115 ? 14.281 -0.351 -16.855 1.00 88.06 115 SER A N 1
ATOM 886 C CA . SER A 1 115 ? 15.630 -0.405 -17.415 1.00 88.06 115 SER A CA 1
ATOM 887 C C . SER A 1 115 ? 16.492 -1.389 -16.644 1.00 88.06 115 SER A C 1
ATOM 889 O O . SER A 1 115 ? 16.421 -1.442 -15.421 1.00 88.06 115 SER A O 1
ATOM 891 N N . ASP A 1 116 ? 17.329 -2.135 -17.356 1.00 83.31 116 ASP A N 1
ATOM 892 C CA . ASP A 1 116 ? 18.292 -3.042 -16.736 1.00 83.31 116 ASP A CA 1
ATOM 893 C C . ASP A 1 116 ? 19.374 -2.247 -15.991 1.00 83.31 116 ASP A C 1
ATOM 895 O O . ASP A 1 116 ? 19.860 -1.235 -16.504 1.00 83.31 116 ASP A O 1
ATOM 899 N N . GLU A 1 117 ? 19.777 -2.718 -14.811 1.00 80.00 117 GLU A N 1
ATOM 900 C CA . GLU A 1 117 ? 20.954 -2.192 -14.115 1.00 80.00 117 GLU A CA 1
ATOM 901 C C . GLU A 1 117 ? 22.171 -3.100 -14.309 1.00 80.00 117 GLU A C 1
ATOM 903 O O . GLU A 1 117 ? 22.079 -4.328 -14.233 1.00 80.00 117 GLU A O 1
ATOM 908 N N . ASP A 1 118 ? 23.344 -2.487 -14.497 1.00 70.62 118 ASP A N 1
ATOM 909 C CA . ASP A 1 118 ? 24.624 -3.191 -14.682 1.00 70.62 118 ASP A CA 1
ATOM 910 C C . ASP A 1 118 ? 24.993 -4.093 -13.485 1.00 70.62 118 ASP A C 1
ATOM 912 O O . ASP A 1 118 ? 25.743 -5.059 -13.629 1.00 70.62 118 ASP A O 1
ATOM 916 N N . SER A 1 119 ? 24.448 -3.794 -12.302 1.00 67.81 119 SER A N 1
ATOM 917 C CA . SER A 1 119 ? 24.663 -4.531 -11.048 1.00 67.81 119 SER A CA 1
ATOM 918 C C . SER A 1 119 ? 23.812 -5.805 -10.918 1.00 67.81 119 SER A C 1
ATOM 920 O O . SER A 1 119 ? 23.965 -6.538 -9.941 1.00 67.81 119 SER A O 1
ATOM 922 N N . GLY A 1 120 ? 22.940 -6.080 -11.896 1.00 69.81 120 GLY A N 1
ATOM 923 C CA . GLY A 1 120 ? 21.905 -7.111 -11.828 1.00 69.81 120 GLY A CA 1
ATOM 924 C C . GLY A 1 120 ? 20.622 -6.575 -11.187 1.00 69.81 120 GLY A C 1
ATOM 925 O O . GLY A 1 120 ? 20.670 -5.974 -10.119 1.00 69.81 120 GLY A O 1
ATOM 926 N N . GLY A 1 121 ? 19.483 -6.797 -11.848 1.00 78.25 121 GLY A N 1
ATOM 927 C CA . GLY A 1 121 ? 18.178 -6.247 -11.464 1.00 78.25 121 GLY A CA 1
ATOM 928 C C . GLY A 1 121 ? 17.614 -5.275 -12.503 1.00 78.25 121 GLY A C 1
ATOM 929 O O . GLY A 1 121 ? 18.140 -5.131 -13.613 1.00 78.25 121 GLY A O 1
ATOM 930 N N . SER A 1 122 ? 16.504 -4.636 -12.157 1.00 84.81 122 SER A N 1
ATOM 931 C CA . SER A 1 122 ? 15.757 -3.726 -13.015 1.00 84.81 122 SER A CA 1
ATOM 932 C C . SER A 1 122 ? 15.346 -2.481 -12.237 1.00 84.81 122 SER A C 1
ATOM 934 O O . SER A 1 122 ? 14.563 -2.551 -11.292 1.00 84.81 122 SER A O 1
ATOM 936 N N . LEU A 1 123 ? 15.805 -1.326 -12.709 1.00 87.88 123 LEU A N 1
ATOM 937 C CA . LEU A 1 123 ? 15.366 -0.027 -12.229 1.00 87.88 123 LEU A CA 1
ATOM 938 C C . LEU A 1 123 ? 14.000 0.301 -12.834 1.00 87.88 123 LEU A C 1
ATOM 940 O O . LEU A 1 123 ? 13.869 0.448 -14.054 1.00 87.88 123 LEU A O 1
ATOM 944 N N . VAL A 1 124 ? 12.998 0.467 -11.973 1.00 89.69 124 VAL A N 1
ATOM 945 C CA . VAL A 1 124 ? 11.636 0.847 -12.365 1.00 89.69 124 VAL A CA 1
ATOM 946 C C . VAL A 1 124 ? 11.413 2.331 -12.087 1.00 89.69 124 VAL A C 1
ATOM 948 O O . VAL A 1 124 ? 11.391 2.779 -10.942 1.00 89.69 124 VAL A O 1
ATOM 951 N N . LYS A 1 125 ? 11.213 3.120 -13.145 1.00 90.50 125 LYS A N 1
ATOM 952 C CA . LYS A 1 125 ? 10.880 4.545 -13.055 1.00 90.50 125 LYS A CA 1
ATOM 953 C C . LYS A 1 125 ? 9.405 4.753 -13.347 1.00 90.50 125 LYS A C 1
ATOM 955 O O . LYS A 1 125 ? 8.967 4.611 -14.486 1.00 90.50 125 LYS A O 1
ATOM 960 N N . VAL A 1 126 ? 8.654 5.156 -12.327 1.00 90.56 126 VAL A N 1
ATOM 961 C CA . VAL A 1 126 ? 7.239 5.517 -12.464 1.00 90.56 126 VAL A CA 1
ATOM 962 C C . VAL A 1 126 ? 7.086 7.028 -12.409 1.00 90.56 126 VAL A C 1
ATOM 964 O O . VAL A 1 126 ? 7.478 7.674 -11.437 1.00 90.56 126 VAL A O 1
ATOM 967 N N . LYS A 1 127 ? 6.486 7.605 -13.451 1.00 89.50 127 LYS A N 1
ATOM 968 C CA . LYS A 1 127 ? 6.078 9.007 -13.467 1.00 89.50 127 LYS A CA 1
ATOM 969 C C . LYS A 1 127 ? 4.592 9.085 -13.162 1.00 89.50 127 LYS A C 1
ATOM 971 O O . LYS A 1 127 ? 3.780 8.591 -13.940 1.00 89.50 127 LYS A O 1
ATOM 976 N N . MET A 1 128 ? 4.239 9.747 -12.067 1.00 88.06 128 MET A N 1
ATOM 977 C CA . MET A 1 128 ? 2.847 9.946 -11.672 1.00 88.06 128 MET A CA 1
ATOM 978 C C . MET A 1 128 ? 2.572 11.361 -11.180 1.00 88.06 128 MET A C 1
ATOM 980 O O . MET A 1 128 ? 3.489 12.081 -10.785 1.00 88.06 128 MET A O 1
ATOM 984 N N . THR A 1 129 ? 1.306 11.765 -11.231 1.00 83.06 129 THR A N 1
ATOM 985 C CA . THR A 1 129 ? 0.808 12.976 -10.574 1.00 83.06 129 THR A CA 1
ATOM 986 C C . THR A 1 129 ? -0.079 12.567 -9.430 1.00 83.06 129 THR A C 1
ATOM 988 O O . THR A 1 129 ? -1.083 11.900 -9.636 1.00 83.06 129 THR A O 1
ATOM 991 N N . LEU A 1 130 ? 0.279 13.007 -8.236 1.00 70.62 130 LEU A N 1
ATOM 992 C CA . LEU A 1 130 ? -0.575 12.906 -7.071 1.00 70.62 130 LEU A CA 1
ATOM 993 C C . LEU A 1 130 ? -1.013 14.332 -6.747 1.00 70.62 130 LEU A C 1
ATOM 995 O O . LEU A 1 130 ? -0.282 15.289 -7.005 1.00 70.62 130 LEU A O 1
ATOM 999 N N . THR A 1 131 ? -2.263 14.472 -6.341 1.00 64.62 131 THR A N 1
ATOM 1000 C CA . THR A 1 131 ? -2.996 15.726 -6.139 1.00 64.62 131 THR A CA 1
ATOM 1001 C C . THR A 1 131 ? -2.243 16.762 -5.282 1.00 64.62 131 THR A C 1
ATOM 1003 O O . THR A 1 131 ? -1.222 16.473 -4.674 1.00 64.62 131 THR A O 1
ATOM 1006 N N . ALA A 1 132 ? -2.736 18.007 -5.308 1.00 53.53 132 ALA A N 1
ATOM 1007 C CA . ALA A 1 132 ? -2.100 19.266 -4.888 1.00 53.53 132 ALA A CA 1
ATOM 1008 C C . ALA A 1 132 ? -0.904 19.215 -3.891 1.00 53.53 132 ALA A C 1
ATOM 1010 O O . ALA A 1 132 ? -0.970 18.542 -2.859 1.00 53.53 132 ALA A O 1
ATOM 1011 N N . PRO A 1 133 ? 0.147 20.035 -4.120 1.00 57.41 133 PRO A N 1
ATOM 1012 C CA . PRO A 1 133 ? 1.317 20.104 -3.244 1.00 57.41 133 PRO A CA 1
ATOM 1013 C C . PRO A 1 133 ? 0.925 20.389 -1.786 1.00 57.41 133 PRO A C 1
ATOM 1015 O O . PRO A 1 133 ? 0.191 21.338 -1.510 1.00 57.41 133 PRO A O 1
ATOM 1018 N N . GLY A 1 134 ? 1.435 19.574 -0.857 1.00 59.09 134 GLY A N 1
ATOM 1019 C CA . GLY A 1 134 ? 1.157 19.683 0.581 1.00 59.09 134 GLY A CA 1
ATOM 1020 C C . GLY A 1 134 ? 0.014 18.799 1.101 1.00 59.09 134 GLY A C 1
ATOM 1021 O O . GLY A 1 134 ? -0.295 18.862 2.290 1.00 59.09 134 GLY A O 1
ATOM 1022 N N . CYS A 1 135 ? -0.605 17.967 0.256 1.00 65.69 135 CYS A N 1
ATOM 1023 C CA . CYS A 1 135 ? -1.558 16.950 0.693 1.00 65.69 135 CYS A CA 1
ATOM 1024 C C . CYS A 1 135 ? -0.816 15.665 1.108 1.00 65.69 135 CYS A C 1
ATOM 1026 O O . CYS A 1 135 ? -0.247 14.985 0.258 1.00 65.69 135 CYS A O 1
ATOM 1028 N N . GLY A 1 136 ? -0.853 15.295 2.396 1.00 70.56 136 GLY A N 1
ATOM 1029 C CA . GLY A 1 136 ? -0.201 14.067 2.898 1.00 70.56 136 GLY A CA 1
ATOM 1030 C C . GLY A 1 136 ? -0.683 12.776 2.219 1.00 70.56 136 GLY A C 1
ATOM 1031 O O . GLY A 1 136 ? 0.020 11.770 2.217 1.00 70.56 136 GLY A O 1
ATOM 1032 N N . MET A 1 137 ? -1.848 12.835 1.570 1.00 79.12 137 MET A N 1
ATOM 1033 C CA . MET A 1 137 ? -2.425 11.740 0.803 1.00 79.12 137 MET A CA 1
ATOM 1034 C C . MET A 1 137 ? -1.570 11.317 -0.392 1.00 79.12 137 MET A C 1
ATOM 1036 O O . MET A 1 137 ? -1.368 10.126 -0.620 1.00 79.12 137 MET A O 1
ATOM 1040 N N . GLY A 1 138 ? -1.044 12.294 -1.139 1.00 81.38 138 GLY A N 1
ATOM 1041 C CA . GLY A 1 138 ? -0.209 12.020 -2.303 1.00 81.38 138 GLY A CA 1
ATOM 1042 C C . GLY A 1 138 ? 1.088 11.329 -1.897 1.00 81.38 138 GLY A C 1
ATOM 1043 O O . GLY A 1 138 ? 1.446 10.300 -2.458 1.00 81.38 138 GLY A O 1
ATOM 1044 N N . ASP A 1 139 ? 1.751 11.816 -0.852 1.00 82.31 139 ASP A N 1
ATOM 1045 C CA . ASP A 1 139 ? 2.993 11.204 -0.371 1.00 82.31 139 ASP A CA 1
ATOM 1046 C C . ASP A 1 139 ? 2.779 9.755 0.098 1.00 82.31 139 ASP A C 1
ATOM 1048 O O . ASP A 1 139 ? 3.617 8.883 -0.158 1.00 82.31 139 ASP A O 1
ATOM 1052 N N . MET A 1 140 ? 1.636 9.467 0.729 1.00 84.88 140 MET A N 1
ATOM 1053 C CA . MET A 1 140 ? 1.274 8.114 1.154 1.00 84.88 140 MET A CA 1
ATOM 1054 C C . MET A 1 140 ? 1.056 7.175 -0.039 1.00 84.88 140 MET A C 1
ATOM 1056 O O . MET A 1 140 ? 1.621 6.080 -0.053 1.00 84.88 140 MET A O 1
ATOM 1060 N N . ILE A 1 141 ? 0.326 7.620 -1.066 1.00 86.69 141 ILE A N 1
ATOM 1061 C CA . ILE A 1 141 ? 0.095 6.835 -2.288 1.00 86.69 141 ILE A CA 1
ATOM 1062 C C . ILE A 1 141 ? 1.411 6.604 -3.049 1.00 86.69 141 ILE A C 1
ATOM 1064 O O . ILE A 1 141 ? 1.690 5.476 -3.453 1.00 86.69 141 ILE A O 1
ATOM 1068 N N . ALA A 1 142 ? 2.260 7.628 -3.207 1.00 86.94 142 ALA A N 1
ATOM 1069 C CA . ALA A 1 142 ? 3.579 7.479 -3.837 1.00 86.94 142 ALA A CA 1
ATOM 1070 C C . ALA A 1 142 ? 4.441 6.454 -3.095 1.00 86.94 142 ALA A C 1
ATOM 1072 O O . ALA A 1 142 ? 5.077 5.597 -3.712 1.00 86.94 142 ALA A O 1
ATOM 1073 N N . THR A 1 143 ? 4.450 6.541 -1.764 1.00 87.00 143 THR A N 1
ATOM 1074 C CA . THR A 1 143 ? 5.207 5.625 -0.909 1.00 87.00 143 THR A CA 1
ATOM 1075 C C . THR A 1 143 ? 4.682 4.199 -1.032 1.00 87.00 143 THR A C 1
ATOM 1077 O O . THR A 1 143 ? 5.477 3.270 -1.134 1.00 87.00 143 THR A O 1
ATOM 1080 N N . GLU A 1 144 ? 3.363 4.009 -1.073 1.00 87.06 144 GLU A N 1
ATOM 1081 C CA . GLU A 1 144 ? 2.759 2.694 -1.283 1.00 87.06 144 GLU A CA 1
ATOM 1082 C C . GLU A 1 144 ? 3.135 2.104 -2.643 1.00 87.06 144 GLU A C 1
ATOM 1084 O O . GLU A 1 144 ? 3.570 0.957 -2.710 1.00 87.06 144 GLU A O 1
ATOM 1089 N N . VAL A 1 145 ? 2.994 2.883 -3.718 1.00 89.69 145 VAL A N 1
ATOM 1090 C CA . VAL A 1 145 ? 3.349 2.453 -5.077 1.00 89.69 145 VAL A CA 1
ATOM 1091 C C . VAL A 1 145 ? 4.805 2.016 -5.122 1.00 89.69 145 VAL A C 1
ATOM 1093 O O . VAL A 1 145 ? 5.103 0.925 -5.604 1.00 89.69 145 VAL A O 1
ATOM 1096 N N . LYS A 1 146 ? 5.699 2.820 -4.541 1.00 89.56 146 LYS A N 1
ATOM 1097 C CA . LYS A 1 146 ? 7.112 2.479 -4.416 1.00 89.56 146 LYS A CA 1
ATOM 1098 C C . LYS A 1 146 ? 7.311 1.160 -3.659 1.00 89.56 146 LYS A C 1
ATOM 1100 O O . LYS A 1 146 ? 7.943 0.261 -4.197 1.00 89.56 146 LYS A O 1
ATOM 1105 N N . GLN A 1 147 ? 6.737 1.016 -2.463 1.00 87.94 147 GLN A N 1
ATOM 1106 C CA . GLN A 1 147 ? 6.894 -0.190 -1.636 1.00 87.94 147 GLN A CA 1
ATOM 1107 C C . GLN A 1 147 ? 6.383 -1.458 -2.326 1.00 87.94 147 GLN A C 1
ATOM 1109 O O . GLN A 1 147 ? 6.987 -2.521 -2.193 1.00 87.94 147 GLN A O 1
ATOM 1114 N N . LYS A 1 148 ? 5.269 -1.368 -3.061 1.00 87.38 148 LYS A N 1
ATOM 1115 C CA . LYS A 1 148 ? 4.720 -2.518 -3.788 1.00 87.38 148 LYS A CA 1
ATOM 1116 C C . LYS A 1 148 ? 5.578 -2.907 -4.985 1.00 87.38 148 LYS A C 1
ATOM 1118 O O . LYS A 1 148 ? 5.746 -4.096 -5.226 1.00 87.38 148 LYS A O 1
ATOM 1123 N N . ILE A 1 149 ? 6.138 -1.929 -5.696 1.00 89.25 149 ILE A N 1
ATOM 1124 C CA . ILE A 1 149 ? 7.061 -2.175 -6.809 1.00 89.25 149 ILE A CA 1
ATOM 1125 C C . ILE A 1 149 ? 8.384 -2.760 -6.298 1.00 89.25 149 ILE A C 1
ATOM 1127 O O . ILE A 1 149 ? 8.848 -3.750 -6.850 1.00 89.25 149 ILE A O 1
ATOM 1131 N N . GLU A 1 150 ? 8.945 -2.224 -5.210 1.00 87.62 150 GLU A N 1
ATOM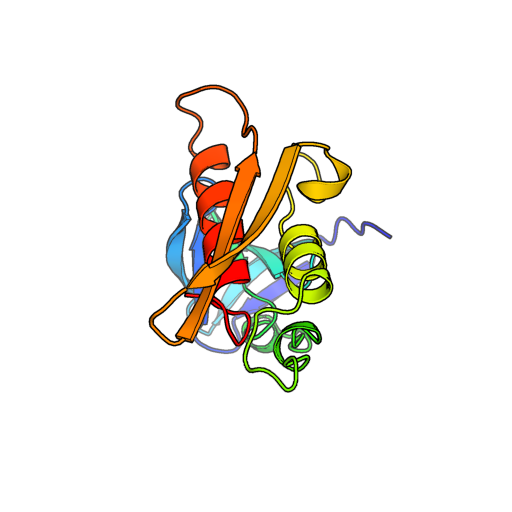 1132 C CA . GLU A 1 150 ? 10.158 -2.755 -4.560 1.00 87.62 150 GLU A CA 1
ATOM 1133 C C . GLU A 1 150 ? 9.983 -4.198 -4.057 1.00 87.62 150 GLU A C 1
ATOM 1135 O O . GLU A 1 150 ? 10.956 -4.934 -3.921 1.00 87.62 150 GLU A O 1
ATOM 1140 N N . GLY A 1 151 ? 8.748 -4.629 -3.782 1.00 84.25 151 GLY A N 1
ATOM 1141 C CA . GLY A 1 151 ? 8.455 -6.012 -3.408 1.00 84.25 151 GLY A CA 1
ATOM 1142 C C . GLY A 1 151 ? 8.574 -7.016 -4.560 1.00 84.25 151 GLY A C 1
ATOM 1143 O O . GLY A 1 151 ? 8.640 -8.217 -4.299 1.00 84.25 151 GLY A O 1
ATOM 1144 N N . ILE A 1 152 ? 8.586 -6.560 -5.817 1.00 85.75 152 ILE A N 1
ATOM 1145 C CA . ILE A 1 152 ? 8.596 -7.432 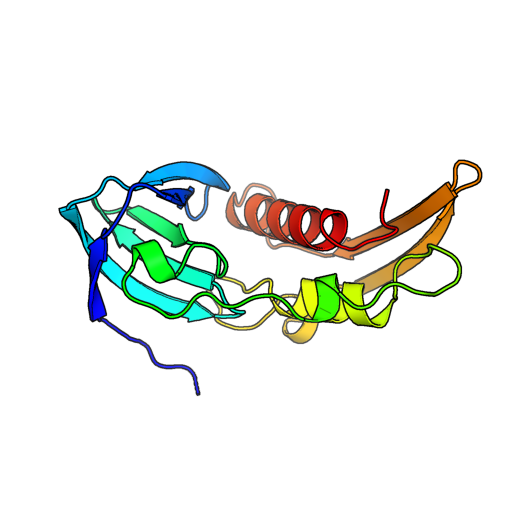-6.996 1.00 85.75 152 ILE A CA 1
ATOM 1146 C C . ILE A 1 152 ? 9.999 -8.016 -7.202 1.00 85.75 152 ILE A C 1
ATOM 1148 O O . ILE A 1 152 ? 10.979 -7.267 -7.248 1.00 85.75 152 ILE A O 1
ATOM 1152 N N . PRO A 1 153 ? 10.124 -9.342 -7.395 1.00 83.94 153 PRO A N 1
ATOM 1153 C CA . PRO A 1 153 ? 11.407 -9.957 -7.704 1.00 83.94 153 PRO A CA 1
ATOM 1154 C C . PRO A 1 153 ? 12.078 -9.328 -8.930 1.00 83.94 153 PRO A C 1
ATOM 1156 O O . PRO A 1 153 ? 11.464 -9.175 -9.985 1.00 83.94 153 PRO A O 1
ATOM 1159 N N . GLY A 1 154 ? 13.362 -9.003 -8.793 1.00 82.69 154 GLY A N 1
ATOM 1160 C CA . GLY A 1 154 ? 14.155 -8.404 -9.866 1.00 82.69 154 GLY A CA 1
ATOM 1161 C C . GLY A 1 154 ? 14.104 -6.876 -9.925 1.00 82.69 154 GLY A C 1
ATOM 1162 O O . GLY A 1 154 ? 14.801 -6.316 -10.762 1.00 82.69 154 GLY A O 1
ATOM 1163 N N . VAL A 1 155 ? 13.342 -6.199 -9.058 1.00 84.81 155 VAL A N 1
ATOM 1164 C CA . VAL A 1 155 ? 13.406 -4.734 -8.890 1.00 84.81 155 VAL A CA 1
ATOM 1165 C C . VAL A 1 155 ? 14.525 -4.346 -7.915 1.00 84.81 155 VAL A C 1
ATOM 1167 O O . VAL A 1 155 ? 14.730 -5.036 -6.912 1.00 84.81 155 VAL A O 1
ATOM 1170 N N . SER A 1 156 ? 15.232 -3.250 -8.211 1.00 75.38 156 SER A N 1
ATOM 1171 C CA . SER A 1 156 ? 16.300 -2.654 -7.387 1.00 75.38 156 SER A CA 1
ATOM 1172 C C . SER A 1 156 ? 16.079 -1.178 -7.056 1.00 75.38 156 SER A C 1
ATOM 1174 O O . SER A 1 156 ? 15.389 -0.470 -7.829 1.00 75.38 156 SER A O 1
#

Radius of gyration: 16.32 Å; chains: 1; bounding box: 44×36×39 Å

Organism: NCBI:txid408172

pLDDT: mean 84.04, std 11.12, range [39.94, 96.69]

Secondary structure (DSSP, 8-state):
------EEEE--S-EEEEEETT--EEEEPTT-EEEEEEEETTEEEEEETTEEEEEPGGGGGGGTSPPPP-GGGT---TTSPPPHHHHHHHHHT-B-SSS-SBTTTTT-EEEEEEEE-TTSSEEEEEEE--SSTT-HHHHHHHHHHHHHHHTSTTB-

Foldseek 3Di:
DWDQFFAKFFQQAWDWWAWPPQRDIDIDHGGFIWTFRGCALLWTWTQGPNTTTIDHLQSCVRGVDHRDDDVQQVDADPQQEFDPVSLVSLQQSQAQPVHRGGCVVVVQWDDWDWDADPVFAIEIDTDGDDDDPPPSNRVNSVVSSVVSNCSHGRYD